Protein AF-A0A455U695-F1 (afdb_monomer_lite)

pLDDT: mean 83.8, std 11.97, range [37.5, 96.44]

Organism: NCBI:txid115553

InterPro domains:
  IPR018392 LysM domain [PF01476] (59-101)
  IPR018392 LysM domain [PS51782] (57-100)
  IPR018392 LysM domain [SM00257] (58-101)
  IPR018392 LysM domain [cd00118] (59-100)
  IPR036779 LysM domain superfamily [G3DSA:3.10.350.10] (47-103)
  IPR036779 LysM domain superfamily [SSF54106] (58-101)

Secondary structure (DSSP, 8-state):
---PPPHHHHHHTTSHHHHHHHHHHHHHHHHHHHHHSPPTTSHHHHHHHTTS---S-EEE--TT--HHHHHHHHT--HHHHHHTTT--SS---TT-EEE----

Structure (mmCIF, N/CA/C/O backbone):
data_AF-A0A455U695-F1
#
_entry.id   AF-A0A455U695-F1
#
loop_
_atom_site.group_PDB
_atom_site.id
_atom_site.type_symbol
_atom_site.label_atom_id
_atom_site.label_alt_id
_atom_site.label_comp_id
_atom_site.label_asym_id
_atom_site.label_entity_id
_atom_site.label_seq_id
_atom_site.pdbx_PDB_ins_code
_atom_site.Cartn_x
_atom_site.Cartn_y
_atom_site.Cartn_z
_atom_site.occupancy
_atom_site.B_iso_or_equiv
_atom_site.auth_seq_id
_atom_site.auth_comp_id
_atom_site.auth_asym_id
_atom_site.auth_atom_id
_atom_site.pdbx_PDB_model_num
ATOM 1 N N . MET A 1 1 ? -1.372 14.094 -19.915 1.00 37.50 1 MET A N 1
ATOM 2 C CA . MET A 1 1 ? -0.208 14.892 -20.348 1.00 37.50 1 MET A CA 1
ATOM 3 C C . MET A 1 1 ? 0.804 13.898 -20.901 1.00 37.50 1 MET A C 1
ATOM 5 O O . MET A 1 1 ? 1.474 13.242 -20.119 1.00 37.50 1 MET A O 1
ATOM 9 N N . ALA A 1 2 ? 0.777 13.635 -22.209 1.00 44.03 2 ALA A N 1
ATOM 10 C CA . ALA A 1 2 ? 1.711 12.704 -22.842 1.00 44.03 2 ALA A CA 1
ATOM 11 C C . ALA A 1 2 ? 2.906 13.517 -23.347 1.00 44.03 2 ALA A C 1
ATOM 13 O O . ALA A 1 2 ? 2.720 14.465 -24.106 1.00 44.03 2 ALA A O 1
ATOM 14 N N . LEU A 1 3 ? 4.105 13.194 -22.868 1.00 52.22 3 LEU A N 1
ATOM 15 C CA . LEU A 1 3 ? 5.349 13.740 -23.398 1.00 52.22 3 LEU A CA 1
ATOM 16 C C . LEU A 1 3 ? 5.606 13.037 -24.734 1.00 52.22 3 LEU A C 1
ATOM 18 O O . LEU A 1 3 ? 6.029 11.884 -24.745 1.00 52.22 3 LEU A O 1
ATOM 22 N N . SER A 1 4 ? 5.281 13.687 -25.850 1.00 61.97 4 SER A N 1
ATOM 23 C CA . SER A 1 4 ? 5.710 13.196 -27.161 1.00 61.97 4 SER A CA 1
ATOM 24 C C . SER A 1 4 ? 7.218 13.440 -27.311 1.00 61.97 4 SER A C 1
ATOM 26 O O . SER A 1 4 ? 7.662 14.554 -27.016 1.00 61.97 4 SER A O 1
ATOM 28 N N . PRO A 1 5 ? 8.004 12.437 -27.743 1.00 63.91 5 PRO A N 1
ATOM 29 C CA . PRO A 1 5 ? 9.443 12.588 -27.940 1.00 63.91 5 PRO A CA 1
ATOM 30 C C . PRO A 1 5 ? 9.739 13.671 -28.982 1.00 63.91 5 PRO A C 1
ATOM 32 O O . PRO A 1 5 ? 8.983 13.870 -29.936 1.00 63.91 5 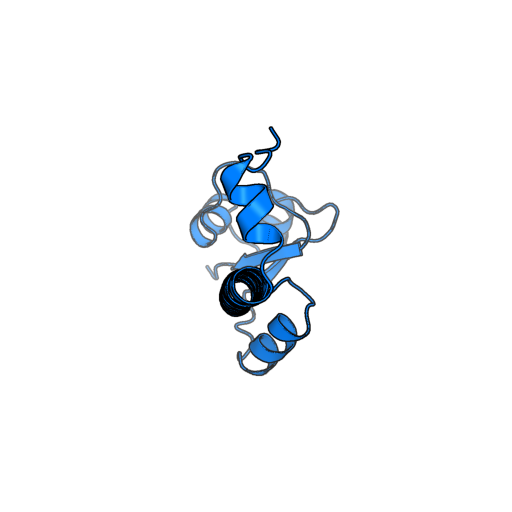PRO A O 1
ATOM 35 N N . THR A 1 6 ? 10.835 14.403 -28.788 1.00 79.31 6 THR A N 1
ATOM 36 C CA . THR A 1 6 ? 11.244 15.453 -29.736 1.00 79.31 6 THR A CA 1
ATOM 37 C C . THR A 1 6 ? 11.713 14.849 -31.074 1.00 79.31 6 THR A C 1
ATOM 39 O O . THR A 1 6 ? 12.142 13.698 -31.098 1.00 79.31 6 THR A O 1
ATOM 42 N N . PRO A 1 7 ? 11.722 15.590 -32.202 1.00 75.69 7 PRO A N 1
ATOM 43 C CA . PRO A 1 7 ? 12.106 15.030 -33.507 1.00 75.69 7 PRO A CA 1
ATOM 44 C C . PRO A 1 7 ? 13.518 14.418 -33.562 1.00 75.69 7 PRO A C 1
ATOM 46 O O . PRO A 1 7 ? 13.773 13.505 -34.344 1.00 75.69 7 PRO A O 1
ATOM 49 N N . ASP A 1 8 ? 14.457 14.923 -32.754 1.00 69.00 8 ASP A N 1
ATOM 50 C CA . ASP A 1 8 ? 15.815 14.368 -32.651 1.00 69.00 8 ASP A CA 1
AT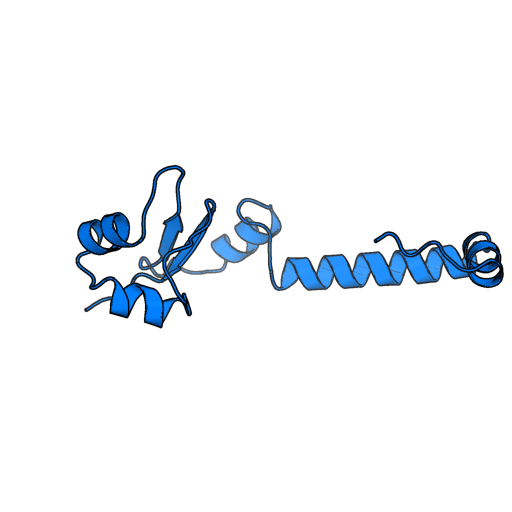OM 51 C C . ASP A 1 8 ? 15.837 13.076 -31.819 1.00 69.00 8 ASP A C 1
ATOM 53 O O . ASP A 1 8 ? 16.539 12.118 -32.140 1.00 69.00 8 ASP A O 1
ATOM 57 N N . GL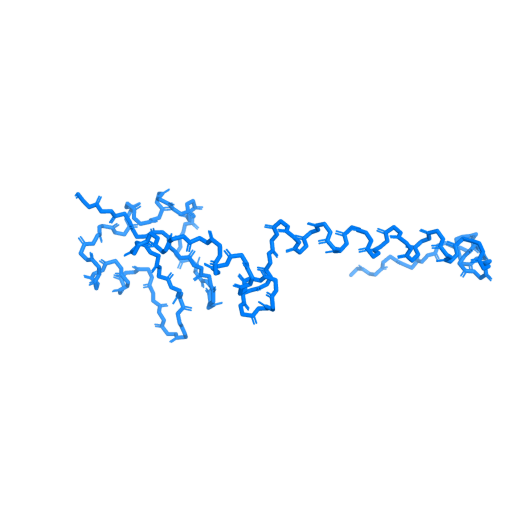U A 1 9 ? 14.998 13.017 -30.788 1.00 72.38 9 GLU A N 1
ATOM 58 C CA . GLU A 1 9 ? 14.782 11.843 -29.949 1.00 72.38 9 GLU A CA 1
ATOM 59 C C . GLU A 1 9 ? 14.082 10.720 -30.722 1.00 72.38 9 GLU A C 1
ATOM 61 O O . GLU A 1 9 ? 14.527 9.577 -30.662 1.00 72.38 9 GLU A O 1
ATOM 66 N N . GLU A 1 10 ? 13.087 11.036 -31.558 1.00 70.94 10 GLU A N 1
ATOM 67 C CA . GLU A 1 10 ? 1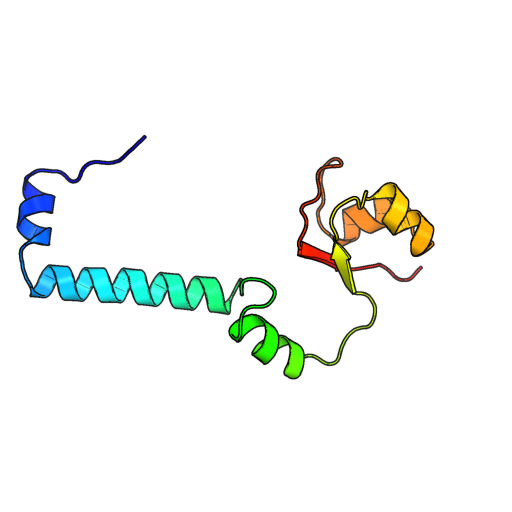2.443 10.066 -32.457 1.00 70.94 10 GLU A CA 1
ATOM 68 C C . GLU A 1 10 ? 13.432 9.408 -33.430 1.00 70.94 10 GLU A C 1
ATOM 70 O O . GLU A 1 10 ? 13.294 8.226 -33.753 1.00 70.94 10 GLU A O 1
ATOM 75 N N . ARG A 1 11 ? 14.448 10.146 -33.896 1.00 76.38 11 ARG A N 1
ATOM 76 C CA . ARG A 1 11 ? 15.506 9.594 -34.760 1.00 76.38 11 ARG A CA 1
ATOM 77 C C . ARG A 1 11 ? 16.430 8.661 -33.990 1.00 76.38 11 ARG A C 1
ATOM 79 O O . ARG A 1 11 ? 16.741 7.584 -34.493 1.00 76.38 11 ARG A O 1
ATOM 86 N N . ARG A 1 12 ? 16.825 9.035 -32.770 1.00 75.94 12 ARG A N 1
ATOM 87 C CA . ARG A 1 12 ? 17.635 8.176 -31.888 1.00 75.94 12 ARG A CA 1
ATOM 88 C C . ARG A 1 12 ? 16.871 6.920 -31.492 1.00 75.94 12 ARG A C 1
ATOM 90 O O . ARG A 1 12 ? 17.450 5.846 -31.467 1.00 75.94 12 ARG A O 1
ATOM 97 N N . LEU A 1 13 ? 15.559 7.012 -31.300 1.00 74.56 13 LEU A N 1
ATOM 98 C CA . LEU A 1 13 ? 14.701 5.856 -31.040 1.00 74.56 13 LEU A CA 1
ATOM 99 C C . LEU A 1 13 ? 14.635 4.857 -32.200 1.00 74.56 13 LEU A C 1
ATOM 101 O O . LEU A 1 13 ? 14.192 3.737 -31.975 1.00 74.56 13 LEU A O 1
ATOM 105 N N . ARG A 1 14 ? 15.042 5.217 -33.423 1.00 82.19 14 ARG A N 1
ATOM 106 C CA . ARG A 1 14 ? 15.116 4.293 -34.572 1.00 82.19 14 ARG A CA 1
ATOM 107 C C . ARG A 1 14 ? 16.488 3.630 -34.723 1.00 82.19 14 ARG A C 1
ATOM 109 O O . ARG A 1 14 ? 16.624 2.732 -35.549 1.00 82.19 14 ARG A O 1
ATOM 116 N N . ASP A 1 15 ? 17.482 4.060 -33.948 1.00 87.88 15 ASP A N 1
ATOM 117 C CA . ASP A 1 15 ? 18.821 3.478 -33.942 1.00 87.88 15 ASP A CA 1
ATOM 118 C C . ASP A 1 15 ? 18.860 2.207 -33.060 1.00 87.88 15 ASP A C 1
ATOM 120 O O . ASP A 1 15 ? 18.483 2.272 -31.884 1.00 87.88 15 ASP A O 1
ATOM 124 N N . PRO A 1 16 ? 19.321 1.049 -33.575 1.00 85.50 16 PRO A N 1
ATOM 125 C CA . PRO A 1 16 ? 19.326 -0.211 -32.824 1.00 85.50 16 PRO A CA 1
ATOM 126 C C . PRO A 1 16 ? 20.152 -0.183 -31.529 1.00 85.50 16 PRO A C 1
ATOM 128 O O . PRO A 1 16 ? 19.798 -0.851 -30.551 1.00 85.50 16 PRO A O 1
ATOM 131 N N . VAL A 1 17 ? 21.251 0.578 -31.492 1.00 88.50 17 VAL A N 1
ATOM 132 C CA . VAL A 1 17 ? 22.122 0.679 -30.310 1.00 88.50 17 VAL A CA 1
ATOM 133 C C . VAL A 1 17 ? 21.425 1.494 -29.230 1.00 88.50 17 VAL A C 1
ATOM 135 O O . VAL A 1 17 ? 21.395 1.091 -28.065 1.00 88.50 17 VAL A O 1
ATOM 138 N N . HIS A 1 18 ? 20.799 2.605 -29.617 1.00 85.62 18 HIS A N 1
ATOM 139 C CA . HIS A 1 18 ? 20.030 3.424 -28.687 1.00 85.62 18 HIS A CA 1
ATOM 140 C C . HIS A 1 18 ? 18.799 2.684 -28.141 1.00 85.62 18 HIS A C 1
ATOM 142 O O . HIS A 1 18 ? 18.567 2.704 -26.931 1.00 85.62 18 HIS A O 1
ATOM 148 N N . GLN A 1 19 ? 18.059 1.961 -28.990 1.00 86.50 19 GLN A N 1
ATOM 149 C CA . GLN A 1 19 ? 16.954 1.092 -28.556 1.00 86.50 19 GLN A CA 1
ATOM 150 C C . GLN A 1 19 ? 17.415 0.032 -27.546 1.00 86.50 19 GLN A C 1
ATOM 152 O O . GLN A 1 19 ? 16.739 -0.217 -26.545 1.00 86.50 19 GLN A O 1
ATOM 157 N N . SER A 1 20 ? 18.584 -0.570 -27.777 1.00 87.88 20 SER A N 1
ATOM 158 C CA . SER A 1 20 ? 19.154 -1.568 -26.868 1.00 87.88 20 SER A CA 1
ATOM 159 C C . SER A 1 20 ? 19.513 -0.948 -25.513 1.00 87.88 20 SER A C 1
ATOM 161 O O . SER A 1 20 ? 19.140 -1.486 -24.473 1.00 87.88 20 SER A O 1
ATOM 163 N N . GLY A 1 21 ? 20.154 0.225 -25.506 1.00 89.38 21 GLY A N 1
ATOM 164 C CA . GLY A 1 21 ? 20.471 0.949 -24.270 1.00 89.38 21 GLY A CA 1
ATOM 165 C C . GLY A 1 21 ? 19.225 1.374 -23.486 1.00 89.38 21 GLY A C 1
ATOM 166 O O . GLY A 1 21 ? 19.158 1.181 -22.272 1.00 89.38 21 GLY A O 1
ATOM 167 N N . LEU A 1 22 ? 18.210 1.895 -24.181 1.00 86.19 22 LEU A N 1
ATOM 168 C CA . LEU A 1 22 ? 16.944 2.306 -23.574 1.00 86.19 22 LEU A CA 1
ATOM 169 C C . LEU A 1 22 ? 16.171 1.110 -23.001 1.00 86.19 22 LEU A C 1
ATOM 171 O O . LEU A 1 22 ? 15.700 1.175 -21.866 1.00 86.19 22 LEU A O 1
ATOM 175 N N . SER A 1 23 ? 16.063 0.010 -23.753 1.00 92.12 23 SER A N 1
ATOM 176 C CA . SER A 1 23 ? 15.361 -1.193 -23.286 1.00 92.12 23 SER A CA 1
ATOM 177 C C . SER A 1 23 ? 16.023 -1.785 -22.043 1.00 92.12 23 SER A C 1
ATOM 179 O O . SER A 1 23 ? 15.322 -2.117 -21.087 1.00 92.12 23 SER A O 1
ATOM 181 N N . GLN A 1 24 ? 17.359 -1.816 -22.005 1.00 92.88 24 GLN A N 1
ATOM 182 C CA . GLN A 1 24 ? 18.111 -2.256 -20.836 1.00 92.88 24 GLN A CA 1
ATOM 183 C C . GLN A 1 24 ? 17.841 -1.367 -19.618 1.00 92.88 24 GLN A C 1
ATOM 185 O O . GLN A 1 24 ? 17.581 -1.898 -18.542 1.00 92.88 24 GLN A O 1
ATOM 190 N N . ALA A 1 25 ? 17.860 -0.040 -19.782 1.00 92.56 25 ALA A N 1
ATOM 191 C CA . ALA A 1 25 ? 17.631 0.905 -18.688 1.00 92.56 25 ALA A CA 1
ATOM 192 C C . ALA A 1 25 ? 16.203 0.815 -18.122 1.00 92.56 25 ALA A C 1
ATOM 194 O O . ALA A 1 25 ? 16.008 0.804 -16.904 1.00 92.56 25 ALA A O 1
ATOM 195 N N . ILE A 1 26 ? 15.199 0.708 -18.999 1.00 91.69 26 ILE A N 1
ATOM 196 C CA . ILE A 1 26 ? 13.801 0.524 -18.589 1.00 91.69 26 ILE A CA 1
ATOM 197 C C . ILE A 1 26 ? 13.653 -0.805 -17.847 1.00 91.69 26 ILE A C 1
ATOM 199 O O . ILE A 1 26 ? 13.078 -0.851 -16.759 1.00 91.69 26 ILE A O 1
ATOM 203 N N . PHE A 1 27 ? 14.187 -1.885 -18.417 1.00 92.38 27 PHE A N 1
ATOM 204 C CA . PHE A 1 27 ? 14.075 -3.212 -17.829 1.00 92.38 27 PHE A CA 1
ATOM 205 C C . PHE A 1 27 ? 14.773 -3.297 -16.468 1.00 92.38 27 PHE A C 1
ATOM 207 O O . PHE A 1 27 ? 14.184 -3.816 -15.518 1.00 92.38 27 PHE A O 1
ATOM 214 N N . SER A 1 28 ? 15.990 -2.756 -16.344 1.00 93.38 28 SER A N 1
ATOM 215 C CA . SER A 1 28 ? 16.720 -2.745 -15.074 1.00 93.38 28 SER A CA 1
ATOM 216 C C . SER A 1 28 ? 15.984 -1.939 -14.008 1.00 93.38 28 SER A C 1
ATOM 218 O O . SER A 1 28 ? 15.825 -2.429 -12.894 1.00 93.38 28 SER A O 1
ATOM 220 N N . GLY A 1 29 ? 15.468 -0.756 -14.357 1.00 92.62 29 GLY A N 1
ATOM 221 C CA . GLY A 1 29 ? 14.722 0.084 -13.419 1.00 92.62 29 GLY A CA 1
ATOM 222 C C . GLY A 1 29 ? 13.414 -0.561 -12.955 1.00 92.62 29 GLY A C 1
ATOM 223 O O . GLY A 1 29 ? 13.100 -0.535 -11.767 1.00 92.62 29 GLY A O 1
ATOM 224 N N . LEU A 1 30 ? 12.666 -1.195 -13.865 1.00 89.44 30 LEU A N 1
ATOM 225 C CA . LEU A 1 30 ? 11.443 -1.922 -13.510 1.00 89.44 30 LEU A CA 1
ATOM 226 C C . LEU A 1 30 ? 11.736 -3.142 -12.631 1.00 89.44 30 LEU A C 1
ATOM 228 O O . LEU A 1 30 ? 11.012 -3.377 -11.662 1.00 89.44 30 LEU A O 1
ATOM 232 N N . ARG A 1 31 ? 12.797 -3.904 -12.934 1.00 88.00 31 ARG A N 1
ATOM 233 C CA . ARG A 1 31 ? 13.221 -5.034 -12.096 1.00 88.00 31 ARG A CA 1
ATOM 234 C C . ARG A 1 31 ? 13.587 -4.560 -10.691 1.00 88.00 31 ARG A C 1
ATOM 236 O O . ARG A 1 31 ? 13.023 -5.078 -9.735 1.00 88.00 31 ARG A O 1
ATOM 243 N N . GLU A 1 32 ? 14.458 -3.561 -10.570 1.00 88.56 32 GLU A N 1
ATOM 244 C CA . GLU A 1 32 ? 14.868 -3.003 -9.275 1.00 88.56 32 GLU A CA 1
ATOM 245 C C . GLU A 1 32 ? 13.660 -2.472 -8.485 1.00 88.56 32 GLU A C 1
ATOM 247 O O . GLU A 1 32 ? 13.505 -2.753 -7.292 1.00 88.56 32 GLU A O 1
ATOM 252 N N . HIS A 1 33 ? 12.750 -1.761 -9.161 1.00 88.25 33 HIS A N 1
ATOM 253 C CA . HIS A 1 33 ? 11.522 -1.266 -8.548 1.00 88.25 33 HIS A CA 1
ATOM 254 C C . HIS A 1 33 ? 10.679 -2.405 -7.968 1.00 88.25 33 HIS A C 1
ATOM 256 O O . HIS A 1 33 ? 10.264 -2.318 -6.814 1.00 88.25 33 HIS A O 1
ATOM 262 N N . PHE A 1 34 ? 10.447 -3.482 -8.723 1.00 87.00 34 PHE A N 1
ATOM 263 C CA . PHE A 1 34 ? 9.650 -4.616 -8.245 1.00 87.00 34 PHE A CA 1
ATOM 264 C C . PHE A 1 34 ? 10.374 -5.485 -7.217 1.00 87.00 34 PHE A C 1
ATOM 266 O O . PHE A 1 34 ? 9.723 -6.067 -6.353 1.00 87.00 34 PHE A O 1
ATOM 273 N N . GLU A 1 35 ? 11.700 -5.560 -7.246 1.00 84.12 35 GLU A N 1
ATOM 274 C CA . GLU A 1 35 ? 12.463 -6.218 -6.183 1.00 84.12 35 GLU A CA 1
ATOM 275 C C . GLU A 1 35 ? 12.315 -5.481 -4.850 1.00 84.12 35 GLU A C 1
ATOM 277 O O . GLU A 1 35 ? 12.199 -6.125 -3.804 1.00 84.12 35 GLU A O 1
ATOM 282 N N . ARG A 1 36 ? 12.251 -4.142 -4.868 1.00 81.62 36 ARG A N 1
ATOM 283 C CA . ARG A 1 36 ? 11.998 -3.323 -3.672 1.00 81.62 36 ARG A CA 1
ATOM 284 C C . ARG A 1 36 ? 10.515 -3.325 -3.279 1.00 81.62 36 ARG A C 1
ATOM 286 O O . ARG A 1 36 ? 10.197 -3.573 -2.112 1.00 81.62 36 ARG A O 1
ATOM 293 N N . PHE A 1 37 ? 9.617 -3.153 -4.244 1.00 78.44 37 PHE A N 1
ATOM 294 C CA . PHE A 1 37 ? 8.164 -3.034 -4.079 1.00 78.44 37 PHE A CA 1
ATOM 295 C C . PHE A 1 37 ? 7.418 -4.127 -4.866 1.00 78.44 37 PHE A C 1
ATOM 297 O O . PHE A 1 37 ? 6.774 -3.841 -5.879 1.00 78.44 37 PHE A O 1
ATOM 304 N N . PRO A 1 38 ? 7.497 -5.400 -4.446 1.00 79.31 38 PRO A N 1
ATOM 305 C CA . PRO A 1 38 ? 6.922 -6.494 -5.198 1.00 79.31 38 PRO A CA 1
ATOM 306 C C . PRO A 1 38 ? 5.406 -6.355 -5.198 1.00 79.31 38 PRO A C 1
ATOM 308 O O . PRO A 1 38 ? 4.803 -6.160 -4.135 1.00 79.31 38 PRO A O 1
ATOM 311 N N . PRO A 1 39 ? 4.766 -6.484 -6.371 1.00 77.81 39 PRO A N 1
ATOM 312 C CA . PRO A 1 39 ? 3.323 -6.459 -6.447 1.00 77.81 39 PRO A CA 1
ATOM 313 C C . PRO A 1 39 ? 2.763 -7.588 -5.585 1.00 77.81 39 PRO A C 1
ATOM 315 O O . PRO A 1 39 ? 3.295 -8.706 -5.598 1.00 77.81 39 PRO A O 1
ATOM 318 N N . PRO A 1 40 ? 1.695 -7.342 -4.830 1.00 70.31 40 PRO A N 1
ATOM 319 C CA . PRO A 1 40 ? 1.205 -8.340 -3.909 1.00 70.31 40 PRO A CA 1
ATOM 320 C C . PRO A 1 40 ? 0.567 -9.491 -4.710 1.00 70.31 40 PRO A C 1
ATOM 322 O O . PRO A 1 40 ? -0.112 -9.259 -5.706 1.00 70.31 40 PRO A O 1
ATOM 325 N N . ALA A 1 41 ? 0.792 -10.738 -4.283 1.00 69.19 41 ALA A N 1
ATOM 326 C CA . ALA A 1 41 ? 0.457 -11.958 -5.040 1.00 69.19 41 ALA A CA 1
ATOM 327 C C . ALA A 1 41 ? 1.225 -12.163 -6.370 1.00 69.19 41 ALA A C 1
ATOM 329 O O . ALA A 1 41 ? 0.876 -13.049 -7.148 1.00 69.19 41 ALA A O 1
ATOM 330 N N . SER A 1 42 ? 2.294 -11.400 -6.626 1.00 81.44 42 SER A N 1
ATOM 331 C CA . SER A 1 42 ? 3.274 -11.748 -7.665 1.00 81.44 42 SER A CA 1
ATOM 332 C C . SER A 1 42 ? 4.219 -12.854 -7.185 1.00 81.44 42 SER A C 1
ATOM 334 O O . SER A 1 42 ? 4.441 -13.003 -5.984 1.00 81.44 42 SER A O 1
ATOM 336 N N . LEU A 1 43 ? 4.833 -13.594 -8.114 1.00 80.31 43 LEU A N 1
ATOM 337 C CA . LEU A 1 43 ? 5.853 -14.606 -7.792 1.00 80.31 43 LEU A CA 1
ATOM 338 C C . LEU A 1 43 ? 7.000 -14.037 -6.936 1.00 80.31 43 LEU A C 1
ATOM 340 O O . LEU A 1 43 ? 7.488 -14.717 -6.041 1.00 80.31 43 LEU A O 1
ATOM 344 N N . LEU A 1 44 ? 7.385 -12.779 -7.172 1.00 81.31 44 LEU A N 1
ATOM 345 C CA . LEU A 1 44 ? 8.421 -12.083 -6.403 1.00 81.31 44 LEU A CA 1
ATOM 346 C C . LEU A 1 44 ? 7.998 -11.849 -4.946 1.00 81.31 44 LEU A C 1
ATOM 348 O O . LEU A 1 44 ? 8.800 -12.056 -4.036 1.00 81.31 44 LEU A O 1
ATOM 352 N N . ALA A 1 45 ? 6.740 -11.451 -4.715 1.00 78.06 45 ALA A N 1
ATOM 353 C CA . ALA A 1 45 ? 6.195 -11.316 -3.363 1.00 78.06 45 ALA A CA 1
ATOM 354 C C . ALA A 1 45 ? 6.171 -12.674 -2.650 1.00 78.06 45 ALA A C 1
ATOM 356 O O . ALA A 1 45 ? 6.726 -12.789 -1.564 1.00 78.06 45 ALA A O 1
ATOM 357 N N . TRP A 1 46 ? 5.658 -13.719 -3.310 1.00 77.62 46 TRP A N 1
ATOM 358 C CA . TRP A 1 46 ? 5.649 -15.084 -2.771 1.00 77.62 46 TRP A CA 1
ATOM 359 C C . TRP A 1 46 ? 7.046 -15.592 -2.402 1.00 77.62 46 TRP A C 1
ATOM 361 O O . TRP A 1 46 ? 7.231 -16.188 -1.343 1.00 77.62 46 TRP A O 1
ATOM 371 N N . GLN A 1 47 ? 8.045 -15.350 -3.255 1.00 82.44 47 GLN A N 1
ATOM 372 C CA . GLN A 1 47 ? 9.421 -15.766 -2.988 1.00 82.44 47 GLN A CA 1
ATOM 373 C C . GLN A 1 47 ? 9.998 -15.066 -1.752 1.00 82.44 47 GLN A C 1
ATOM 375 O O . GLN A 1 47 ? 10.692 -15.705 -0.962 1.00 82.44 47 GLN A O 1
ATOM 380 N N . ARG A 1 48 ? 9.679 -13.782 -1.556 1.00 76.50 48 ARG A N 1
ATOM 381 C CA . ARG A 1 48 ? 10.066 -13.027 -0.360 1.00 76.50 48 ARG A CA 1
ATOM 382 C C . ARG A 1 48 ? 9.317 -13.501 0.887 1.00 76.50 48 ARG A C 1
ATOM 384 O O . ARG A 1 48 ? 9.937 -13.643 1.937 1.00 76.50 48 ARG A O 1
ATOM 391 N N . ASP A 1 49 ? 8.013 -13.739 0.786 1.00 72.56 49 ASP A N 1
ATOM 392 C CA . ASP A 1 49 ? 7.183 -14.184 1.911 1.00 72.56 49 ASP A CA 1
ATOM 393 C C . ASP A 1 49 ? 7.616 -15.572 2.400 1.00 72.56 49 ASP A C 1
ATOM 395 O O . ASP A 1 49 ? 7.719 -15.791 3.599 1.00 72.56 49 ASP A O 1
ATOM 399 N N . ASN A 1 50 ? 8.013 -16.471 1.494 1.00 72.88 50 ASN A N 1
ATOM 400 C CA . ASN A 1 50 ? 8.598 -17.768 1.857 1.00 72.88 50 ASN A CA 1
ATOM 401 C C . ASN A 1 50 ? 9.945 -17.654 2.596 1.00 72.88 50 ASN A C 1
ATOM 403 O O . ASN A 1 50 ? 10.364 -18.600 3.259 1.00 72.88 50 ASN A O 1
ATOM 407 N N . GLN A 1 51 ? 10.641 -16.522 2.469 1.00 69.75 51 GLN A N 1
ATOM 408 C CA . GLN A 1 51 ? 11.895 -16.239 3.176 1.00 69.75 51 GLN A CA 1
ATOM 409 C C . GLN A 1 51 ? 11.671 -15.462 4.481 1.00 69.75 51 GLN A C 1
ATOM 411 O O . GLN A 1 51 ? 12.592 -15.350 5.292 1.00 69.75 51 GLN A O 1
ATOM 416 N N . ARG A 1 52 ? 10.468 -14.919 4.705 1.00 64.25 52 ARG A N 1
ATOM 417 C CA . ARG A 1 52 ? 10.093 -14.243 5.947 1.00 64.25 52 ARG A CA 1
ATOM 418 C C . ARG A 1 52 ? 9.367 -15.224 6.858 1.00 64.25 52 ARG A C 1
ATOM 420 O O . ARG A 1 52 ? 8.306 -15.732 6.521 1.00 64.25 52 ARG A O 1
ATOM 427 N N . SER A 1 53 ? 9.888 -15.435 8.064 1.00 59.16 53 SER A N 1
ATOM 428 C CA . SER A 1 53 ? 9.070 -15.991 9.144 1.00 59.16 53 SER A CA 1
ATOM 429 C C . SER A 1 53 ? 7.867 -15.062 9.338 1.00 59.16 53 SER A C 1
ATOM 431 O O . SER A 1 53 ? 8.098 -13.872 9.571 1.00 59.16 53 SER A O 1
ATOM 433 N N . PRO A 1 54 ? 6.610 -15.535 9.234 1.00 56.59 54 PRO A N 1
ATOM 434 C CA . PRO A 1 54 ? 5.455 -14.667 9.381 1.00 56.59 54 PRO A CA 1
ATOM 435 C C . PRO A 1 54 ? 5.465 -14.085 10.792 1.00 56.59 54 PRO A C 1
ATOM 437 O O . PRO A 1 54 ? 5.148 -14.758 11.775 1.00 56.59 54 PRO A O 1
ATOM 440 N N . SER A 1 55 ? 5.830 -12.811 10.911 1.00 62.12 55 SER A N 1
ATOM 441 C CA . SER A 1 55 ? 5.430 -12.017 12.058 1.00 62.12 55 SER A CA 1
ATOM 442 C C . SER A 1 55 ? 3.913 -11.956 11.970 1.00 62.12 55 SER A C 1
ATOM 444 O O . SER A 1 55 ? 3.391 -11.252 11.114 1.00 62.12 55 SER A O 1
ATOM 446 N N . GLY A 1 56 ? 3.206 -12.758 12.776 1.00 66.06 56 GLY A N 1
ATOM 447 C CA . GLY A 1 56 ? 1.742 -12.940 12.744 1.00 66.06 56 GLY A CA 1
ATOM 448 C C . GLY A 1 56 ? 0.921 -11.699 13.123 1.00 66.06 56 GLY A C 1
ATOM 449 O O . GLY A 1 56 ? -0.116 -11.813 13.765 1.00 66.06 56 GLY A O 1
ATOM 450 N N . ASN A 1 57 ? 1.422 -10.523 12.770 1.00 82.94 57 ASN A N 1
ATOM 451 C CA . ASN A 1 57 ? 0.938 -9.191 13.071 1.00 82.94 57 ASN A CA 1
ATOM 452 C C . ASN A 1 57 ? 0.712 -8.405 11.775 1.00 82.94 57 ASN A C 1
ATOM 454 O O . ASN A 1 57 ? 0.813 -7.188 11.781 1.00 82.94 57 ASN A O 1
ATOM 458 N N . GLU A 1 58 ? 0.464 -9.073 10.652 1.00 87.62 58 GLU A N 1
ATOM 459 C CA . GLU A 1 58 ? 0.146 -8.422 9.382 1.00 87.62 58 GLU A CA 1
ATOM 460 C C . GLU A 1 58 ? -1.279 -8.786 8.957 1.00 87.62 58 GLU A C 1
ATOM 462 O O . GLU A 1 58 ? -1.728 -9.920 9.136 1.00 87.62 58 GLU A O 1
ATOM 467 N N . TYR A 1 59 ? -2.001 -7.822 8.391 1.00 89.38 59 TYR A N 1
ATOM 468 C CA . TYR A 1 59 ? -3.349 -8.000 7.864 1.00 89.38 59 TYR A CA 1
ATOM 469 C C . TYR A 1 59 ? -3.449 -7.392 6.470 1.00 89.38 59 TYR A C 1
ATOM 471 O O . TYR A 1 59 ? -3.131 -6.223 6.268 1.00 89.38 59 TYR A O 1
ATOM 479 N N . ARG A 1 60 ? -3.926 -8.163 5.494 1.00 89.50 60 ARG A N 1
ATOM 480 C CA . ARG A 1 60 ? -4.123 -7.674 4.128 1.00 89.50 60 ARG A CA 1
ATOM 481 C C . ARG A 1 60 ? -5.558 -7.205 3.935 1.00 89.50 60 ARG A C 1
ATOM 483 O O . ARG A 1 60 ? -6.481 -8.006 4.036 1.00 89.50 60 ARG A O 1
ATOM 490 N N . ILE A 1 61 ? -5.713 -5.930 3.596 1.00 91.06 61 ILE A N 1
ATOM 491 C CA . ILE A 1 61 ? -7.004 -5.270 3.394 1.00 91.06 61 ILE A CA 1
ATOM 492 C C . ILE A 1 61 ? -7.770 -5.952 2.261 1.00 91.06 61 ILE A C 1
ATOM 494 O O . ILE A 1 61 ? -7.254 -6.125 1.149 1.00 91.06 61 ILE A O 1
ATOM 498 N N . GLN A 1 62 ? -9.016 -6.307 2.545 1.00 90.88 62 GLN A N 1
ATOM 499 C CA . GLN A 1 62 ? -9.949 -6.932 1.617 1.00 90.88 62 GLN A CA 1
ATOM 500 C C . GLN A 1 62 ? -10.992 -5.921 1.126 1.00 90.88 62 GLN A C 1
ATOM 502 O O . GLN A 1 62 ? -11.120 -4.810 1.642 1.00 90.88 62 GLN A O 1
ATOM 507 N N . SER A 1 63 ? -11.733 -6.288 0.079 1.00 91.56 63 SER A N 1
ATOM 508 C CA . SER A 1 63 ? -12.845 -5.459 -0.396 1.00 91.56 63 SER A CA 1
ATOM 509 C C . SER A 1 63 ? -13.898 -5.308 0.705 1.00 91.56 63 SER A C 1
ATOM 511 O O . SER A 1 63 ? -14.343 -6.307 1.264 1.00 91.56 63 SER A O 1
ATOM 513 N N . GLY A 1 64 ? -14.292 -4.067 0.998 1.00 92.19 64 GLY A N 1
ATOM 514 C CA . GLY A 1 64 ? -15.278 -3.735 2.034 1.00 92.19 64 GLY A CA 1
ATOM 515 C C . GLY A 1 64 ? -14.694 -3.434 3.418 1.00 92.19 64 GLY A C 1
ATOM 516 O O . GLY A 1 64 ? -15.439 -3.024 4.307 1.00 92.19 64 GLY A O 1
ATOM 517 N N . ASP A 1 65 ? -13.382 -3.578 3.604 1.00 94.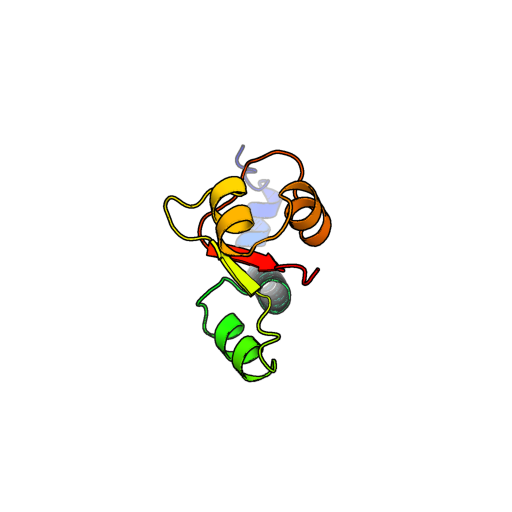69 65 ASP A N 1
ATOM 518 C CA . ASP A 1 65 ? -12.732 -3.240 4.868 1.00 94.69 65 ASP A CA 1
ATOM 519 C C . ASP A 1 65 ? -12.685 -1.724 5.123 1.00 94.69 65 ASP A C 1
ATOM 521 O O . ASP A 1 65 ? -12.549 -0.905 4.212 1.00 94.69 65 ASP A O 1
ATOM 525 N N . THR A 1 66 ? -12.717 -1.356 6.406 1.00 95.62 66 THR A N 1
ATOM 526 C CA . THR A 1 66 ? -12.440 0.003 6.897 1.00 95.62 66 THR A CA 1
ATOM 527 C C . THR A 1 66 ? -11.401 -0.058 8.013 1.00 95.62 66 THR A C 1
ATOM 529 O O . THR A 1 66 ? -11.329 -1.056 8.734 1.00 95.62 66 THR A O 1
ATOM 532 N N . LEU A 1 67 ? -10.622 1.016 8.208 1.00 95.00 6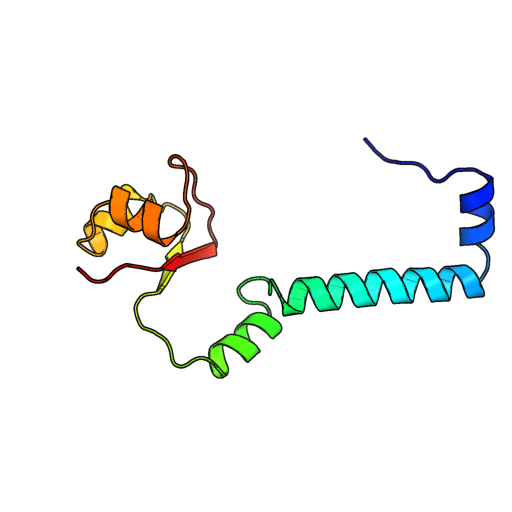7 LEU A N 1
ATOM 533 C CA . LEU A 1 67 ? -9.658 1.097 9.318 1.00 95.00 67 LEU A CA 1
ATOM 534 C C . LEU A 1 67 ? -10.327 0.832 10.669 1.00 95.00 67 LEU A C 1
ATOM 536 O O . LEU A 1 67 ? -9.778 0.109 11.493 1.00 95.00 67 LEU A O 1
ATOM 540 N N . SER A 1 68 ? -11.526 1.377 10.871 1.00 95.56 68 SER A N 1
ATOM 541 C CA . SER A 1 68 ? -12.322 1.214 12.086 1.00 95.56 68 SER A CA 1
ATOM 542 C C . SER A 1 68 ? -12.689 -0.248 12.336 1.00 95.56 68 SER A C 1
ATOM 544 O O . SER A 1 68 ? -12.475 -0.753 13.435 1.00 95.56 68 SER A O 1
ATOM 546 N N . ALA A 1 69 ? -13.209 -0.943 11.318 1.00 96.44 69 ALA A N 1
ATOM 547 C CA . ALA A 1 69 ? -13.615 -2.342 11.445 1.00 96.44 69 ALA A CA 1
ATOM 548 C C . ALA A 1 69 ? -12.414 -3.266 11.695 1.00 96.44 69 ALA A C 1
ATOM 550 O O . ALA A 1 69 ? -12.488 -4.151 12.548 1.00 96.44 69 ALA A O 1
ATOM 551 N N . ILE A 1 70 ? -11.293 -3.026 11.006 1.00 94.31 70 ILE A N 1
ATOM 552 C CA . ILE A 1 70 ? -10.045 -3.772 11.219 1.00 94.31 70 ILE A CA 1
ATOM 553 C C . ILE A 1 70 ? -9.534 -3.535 12.645 1.00 94.31 70 ILE A C 1
ATOM 555 O O . ILE A 1 70 ? -9.260 -4.487 13.370 1.00 94.31 70 ILE A O 1
ATOM 559 N N . ALA A 1 71 ? -9.449 -2.276 13.072 1.00 94.44 71 ALA A N 1
ATOM 560 C CA . ALA A 1 71 ? -8.973 -1.909 14.399 1.00 94.44 71 ALA A CA 1
ATOM 561 C C . ALA A 1 71 ? -9.791 -2.589 15.511 1.00 94.44 71 ALA A C 1
ATOM 563 O O . ALA A 1 71 ? -9.217 -3.228 16.391 1.00 94.44 71 ALA A O 1
ATOM 564 N N . VAL A 1 72 ? -11.126 -2.554 15.412 1.00 95.31 72 VAL A N 1
ATOM 565 C CA . VAL A 1 72 ? -12.034 -3.243 16.347 1.00 95.31 72 VAL A CA 1
ATOM 566 C C . VAL A 1 72 ? -11.812 -4.754 16.337 1.00 95.31 72 VAL A C 1
ATOM 568 O O . VAL A 1 72 ? -11.673 -5.353 17.401 1.00 95.31 72 VAL A O 1
ATOM 571 N N . ARG A 1 73 ? -11.733 -5.375 15.153 1.00 93.81 73 ARG A N 1
ATOM 572 C CA . ARG A 1 73 ? -11.512 -6.824 15.010 1.00 93.81 73 ARG A CA 1
ATOM 573 C C . ARG A 1 73 ? -10.214 -7.285 15.672 1.00 93.81 73 ARG A C 1
ATOM 575 O O . ARG A 1 73 ? -10.159 -8.393 16.197 1.00 93.81 73 ARG A O 1
ATOM 582 N N . HIS A 1 74 ? -9.185 -6.446 15.626 1.00 92.38 74 HIS A N 1
ATOM 583 C CA . HIS A 1 74 ? -7.866 -6.740 16.178 1.00 92.38 74 HIS A CA 1
ATOM 584 C C . HIS A 1 74 ? -7.640 -6.160 17.582 1.00 92.38 74 HIS A C 1
ATOM 586 O O . HIS A 1 74 ? -6.563 -6.349 18.139 1.00 92.38 74 HIS A O 1
ATOM 592 N N . GLY A 1 75 ? -8.635 -5.488 18.169 1.00 93.06 75 GLY A N 1
ATOM 593 C CA . GLY A 1 75 ? -8.544 -4.923 19.517 1.00 93.06 75 GLY A CA 1
ATOM 594 C C . GLY A 1 75 ? -7.542 -3.774 19.654 1.00 93.06 75 GLY A C 1
ATOM 595 O O . GLY A 1 75 ? -7.054 -3.530 20.753 1.00 93.06 75 GLY A O 1
ATOM 596 N N . VAL A 1 76 ? -7.227 -3.069 18.564 1.00 93.88 76 VAL A N 1
ATOM 597 C CA . VAL A 1 76 ? -6.261 -1.960 18.559 1.00 93.88 76 VAL A CA 1
ATOM 598 C C . VAL A 1 76 ? -6.967 -0.620 18.348 1.00 93.88 76 VAL A C 1
ATOM 600 O O . VAL A 1 76 ? -7.945 -0.552 17.603 1.00 93.88 76 VAL A O 1
ATOM 603 N N . PRO A 1 77 ? -6.492 0.487 18.940 1.00 95.56 77 PRO A N 1
ATOM 604 C CA . PRO A 1 77 ? -6.991 1.816 18.609 1.00 95.56 77 PRO A CA 1
ATOM 605 C C . PRO A 1 77 ? -6.683 2.178 17.151 1.00 95.56 77 PRO A C 1
ATOM 607 O O . PRO A 1 77 ? -5.552 2.016 16.688 1.00 95.56 77 PRO A O 1
ATOM 610 N N . VAL A 1 78 ? -7.653 2.772 16.446 1.00 95.31 78 VAL A N 1
ATOM 611 C CA . VAL A 1 78 ? -7.480 3.236 15.053 1.00 95.31 78 VAL A CA 1
ATOM 612 C C . VAL A 1 78 ? -6.271 4.165 14.915 1.00 95.31 78 VAL A C 1
ATOM 614 O O . VAL A 1 78 ? -5.511 4.050 13.959 1.00 95.31 78 VAL A O 1
ATOM 617 N N . ASN A 1 79 ? -6.043 5.050 15.890 1.00 95.25 79 ASN A N 1
ATOM 618 C CA . ASN A 1 79 ? -4.898 5.962 15.876 1.00 95.25 79 ASN A CA 1
ATOM 619 C C . ASN A 1 79 ? -3.557 5.221 15.946 1.00 95.25 79 ASN A C 1
ATOM 621 O O . ASN A 1 79 ? -2.627 5.593 15.238 1.00 95.25 79 ASN A O 1
ATOM 625 N N . GLN A 1 80 ? -3.464 4.159 16.750 1.00 95.00 80 GLN A N 1
ATOM 626 C CA . GLN A 1 80 ? -2.246 3.355 16.856 1.00 95.00 80 GLN A CA 1
ATOM 627 C C . GLN A 1 80 ? -2.018 2.546 15.575 1.00 95.00 80 GLN A C 1
ATOM 629 O O . GLN A 1 80 ? -0.895 2.474 15.083 1.00 95.00 80 GLN A O 1
ATOM 634 N N . LEU A 1 81 ? -3.092 2.002 14.990 1.00 94.75 81 LEU A N 1
ATOM 635 C CA . LEU A 1 81 ? -3.036 1.324 13.696 1.00 94.75 81 LEU A CA 1
ATOM 636 C C . LEU A 1 81 ? -2.556 2.271 12.585 1.00 94.75 81 LEU A C 1
ATOM 638 O O . LEU A 1 81 ? -1.706 1.894 11.784 1.00 94.75 81 LEU A O 1
ATOM 642 N N . LYS A 1 82 ? -3.053 3.513 12.557 1.00 95.12 82 LYS A N 1
ATOM 643 C CA . LYS A 1 82 ? -2.626 4.542 11.595 1.00 95.12 82 LYS A CA 1
ATOM 644 C C . LYS A 1 82 ? -1.159 4.921 11.777 1.00 95.12 82 LYS A C 1
ATOM 646 O O . LYS A 1 82 ? -0.431 4.954 10.792 1.00 95.12 82 LYS A O 1
ATOM 651 N N . GLN A 1 83 ? -0.726 5.147 13.019 1.00 94.81 83 GLN A N 1
ATOM 652 C CA . GLN A 1 83 ? 0.669 5.468 13.342 1.00 94.81 83 GLN A CA 1
ATOM 653 C C . GLN A 1 83 ? 1.630 4.346 12.942 1.00 94.81 83 GLN A C 1
ATOM 655 O O . GLN A 1 83 ? 2.665 4.624 12.354 1.00 94.81 83 GLN A O 1
ATOM 660 N N . ALA A 1 84 ? 1.271 3.086 13.200 1.00 92.69 84 ALA A N 1
ATOM 661 C CA . ALA A 1 84 ? 2.103 1.935 12.846 1.00 92.69 84 ALA A CA 1
ATOM 662 C C . ALA A 1 84 ? 2.268 1.724 11.328 1.00 92.69 84 ALA A C 1
ATOM 664 O O . ALA A 1 84 ? 3.117 0.940 10.920 1.00 92.69 84 ALA A O 1
ATOM 665 N N . ASN A 1 85 ? 1.446 2.379 10.501 1.00 92.75 85 ASN A N 1
ATOM 666 C CA . ASN A 1 85 ? 1.397 2.182 9.050 1.00 92.75 85 ASN A CA 1
ATOM 667 C C . ASN A 1 85 ? 1.563 3.486 8.251 1.00 92.75 85 ASN A C 1
ATOM 669 O O . ASN A 1 85 ? 1.277 3.496 7.053 1.00 92.75 85 ASN A O 1
ATOM 673 N N . ASP A 1 86 ? 1.952 4.585 8.906 1.00 93.50 86 ASP A N 1
ATOM 674 C CA . ASP A 1 86 ? 2.113 5.914 8.298 1.00 93.50 86 ASP A CA 1
ATOM 675 C C . ASP A 1 86 ? 0.872 6.408 7.517 1.00 93.50 86 ASP A C 1
ATOM 677 O O . ASP A 1 86 ? 0.967 7.113 6.507 1.00 93.50 86 ASP A O 1
ATOM 681 N N . ILE A 1 87 ? -0.331 6.042 7.980 1.00 93.50 87 ILE A N 1
ATOM 682 C CA . ILE A 1 87 ? -1.589 6.388 7.303 1.00 93.50 87 ILE A CA 1
ATOM 683 C C . ILE A 1 87 ? -2.109 7.734 7.801 1.00 93.50 87 ILE A C 1
ATOM 685 O O . ILE A 1 87 ? -2.573 7.876 8.935 1.00 93.50 87 ILE A O 1
ATOM 689 N N . ASN A 1 88 ? -2.118 8.711 6.897 1.00 91.19 88 ASN A N 1
ATOM 690 C CA . ASN A 1 88 ? -2.752 10.006 7.106 1.00 91.19 88 ASN A CA 1
ATOM 691 C C . ASN A 1 88 ? -4.179 9.988 6.533 1.00 91.19 88 ASN A C 1
ATOM 693 O O . ASN A 1 88 ? -4.380 9.711 5.352 1.00 91.19 88 ASN A O 1
ATOM 697 N N . GLY A 1 89 ? -5.176 10.290 7.370 1.00 90.56 89 GLY A N 1
ATOM 698 C CA . GLY A 1 89 ? -6.597 10.215 6.998 1.00 90.56 89 GLY A CA 1
ATOM 699 C C . GLY A 1 89 ? -7.168 8.794 7.054 1.00 90.56 89 GLY A C 1
ATOM 700 O O . GLY A 1 89 ? -6.668 7.960 7.805 1.00 90.56 89 GLY A O 1
ATOM 701 N N . ASP A 1 90 ? -8.239 8.539 6.300 1.00 88.75 90 ASP A N 1
ATOM 702 C CA . ASP A 1 90 ? -9.035 7.303 6.423 1.00 88.75 90 ASP A CA 1
ATOM 703 C C . ASP A 1 90 ? -9.108 6.484 5.123 1.00 88.75 90 ASP A C 1
ATOM 705 O O . ASP A 1 90 ? -9.830 5.492 5.034 1.00 88.75 90 ASP A O 1
ATOM 709 N N . VAL A 1 91 ? -8.342 6.884 4.103 1.00 90.44 91 VAL A N 1
ATOM 710 C CA . VAL A 1 91 ? -8.292 6.187 2.814 1.00 90.44 91 VAL A CA 1
ATOM 711 C C . VAL A 1 91 ? -7.329 5.007 2.900 1.00 90.44 91 VAL A C 1
ATOM 713 O O . VAL A 1 91 ? -6.130 5.185 3.103 1.00 90.44 91 VAL A O 1
ATOM 716 N N . ILE A 1 92 ? -7.854 3.806 2.667 1.00 91.06 92 ILE A N 1
ATOM 717 C CA . ILE A 1 92 ? -7.087 2.563 2.534 1.00 91.06 92 ILE A CA 1
ATOM 718 C C . ILE A 1 92 ? -7.404 1.874 1.209 1.00 91.06 92 ILE A C 1
ATOM 720 O O . ILE A 1 92 ? -8.461 2.103 0.617 1.00 91.06 92 ILE A O 1
ATOM 724 N N . ARG A 1 93 ? -6.479 1.046 0.714 1.00 91.56 93 ARG A N 1
ATOM 725 C CA . ARG A 1 93 ? -6.621 0.376 -0.588 1.00 91.56 93 ARG A CA 1
ATOM 726 C C . ARG A 1 93 ? -6.696 -1.134 -0.427 1.00 91.56 93 ARG A C 1
ATOM 728 O O . ARG A 1 93 ? -5.931 -1.725 0.327 1.00 91.56 93 ARG A O 1
ATOM 735 N N . VAL A 1 94 ? -7.578 -1.769 -1.195 1.00 87.56 94 VAL A N 1
ATOM 736 C CA . VAL A 1 94 ? -7.649 -3.234 -1.266 1.00 87.56 94 VAL A CA 1
ATOM 737 C C . VAL A 1 94 ? -6.287 -3.797 -1.670 1.00 87.56 94 VAL A C 1
ATOM 739 O O . VAL A 1 94 ? -5.641 -3.303 -2.593 1.00 87.56 94 VAL A O 1
ATOM 742 N N . GLY A 1 95 ? -5.848 -4.833 -0.959 1.00 83.75 95 GLY A N 1
ATOM 743 C CA . GLY A 1 95 ? -4.553 -5.474 -1.158 1.00 83.75 95 GLY A CA 1
ATOM 744 C C . GLY A 1 95 ? -3.383 -4.810 -0.431 1.00 83.75 95 GLY A C 1
ATOM 745 O O . GLY A 1 95 ? -2.314 -5.417 -0.393 1.00 83.75 95 GLY A O 1
ATOM 746 N N . GLN A 1 96 ? -3.572 -3.633 0.173 1.00 87.94 96 GLN A N 1
ATOM 747 C CA . GLN A 1 96 ? -2.595 -3.043 1.088 1.00 87.94 96 GLN A CA 1
ATOM 748 C C . GLN A 1 96 ? -2.431 -3.940 2.322 1.00 87.94 96 GLN A C 1
ATOM 750 O O . GLN A 1 96 ? -3.409 -4.476 2.844 1.00 87.94 96 GLN A O 1
ATOM 755 N N . VAL A 1 97 ? -1.194 -4.108 2.782 1.00 88.50 97 VAL A N 1
ATOM 756 C CA . VAL A 1 97 ? -0.875 -4.848 4.007 1.00 88.50 97 VAL A CA 1
ATOM 757 C C . VAL A 1 97 ? -0.700 -3.848 5.142 1.00 88.50 97 VAL A C 1
ATOM 759 O O . VAL A 1 97 ? 0.007 -2.856 4.982 1.00 88.50 97 VAL A O 1
ATOM 762 N N . LEU A 1 98 ? -1.374 -4.100 6.260 1.00 90.25 98 LEU A N 1
ATOM 763 C CA . LEU A 1 98 ? -1.264 -3.351 7.500 1.00 90.25 98 LEU A CA 1
ATOM 764 C C . LEU A 1 98 ? -0.473 -4.155 8.522 1.00 90.25 98 LEU A C 1
ATOM 766 O O . LEU A 1 98 ? -0.780 -5.319 8.771 1.00 90.25 98 LEU A O 1
ATOM 770 N N . GLN A 1 99 ? 0.477 -3.506 9.175 1.00 91.81 99 GLN A N 1
ATOM 771 C CA . GLN A 1 99 ? 1.083 -3.976 10.403 1.00 91.81 99 GLN A CA 1
ATOM 772 C C . GLN A 1 99 ? 0.122 -3.708 11.568 1.00 91.81 99 GLN A C 1
ATOM 774 O O . GLN A 1 99 ? -0.201 -2.564 11.888 1.00 91.81 99 GLN A O 1
ATOM 779 N N . ILE A 1 100 ? -0.357 -4.777 12.190 1.00 92.81 100 ILE A N 1
ATOM 780 C CA . ILE A 1 100 ? -1.220 -4.760 13.365 1.00 92.81 100 ILE A CA 1
ATOM 781 C C . ILE A 1 100 ? -0.333 -4.635 14.613 1.00 92.81 100 ILE A C 1
ATOM 783 O O . ILE A 1 100 ? 0.390 -5.581 14.945 1.00 92.81 100 ILE A O 1
ATOM 787 N N . PRO A 1 101 ? -0.343 -3.490 15.318 1.00 90.19 101 PRO A N 1
ATOM 788 C CA . PRO A 1 101 ? 0.421 -3.350 16.551 1.00 90.19 101 PRO A CA 1
ATOM 789 C C . PRO A 1 101 ? -0.122 -4.309 17.618 1.00 90.19 101 PRO A C 1
ATOM 791 O O . PRO A 1 101 ? -1.328 -4.508 17.726 1.00 90.19 101 PRO A O 1
ATOM 794 N N . ARG A 1 102 ? 0.763 -4.903 18.422 1.00 81.12 102 ARG A N 1
ATOM 795 C CA . ARG A 1 102 ? 0.358 -5.571 19.667 1.00 81.12 102 ARG A CA 1
ATOM 796 C C . ARG A 1 102 ? 0.352 -4.521 20.776 1.00 81.12 102 ARG A C 1
ATOM 798 O O . ARG A 1 102 ? 1.295 -3.735 20.849 1.00 81.12 102 ARG A O 1
ATOM 805 N N . SER A 1 103 ? -0.726 -4.470 21.555 1.00 61.69 103 SER A N 1
ATOM 806 C CA . SER A 1 103 ? -0.825 -3.640 22.762 1.00 61.69 103 SER A CA 1
ATOM 807 C C . SER A 1 103 ? 0.119 -4.120 23.857 1.00 61.69 103 SER A C 1
ATOM 809 O O . SER A 1 103 ? 0.395 -5.342 23.896 1.00 61.69 103 SER A O 1
#

Foldseek 3Di:
DDPDDDPVRVVLCPDPVSVVVVVVVVVVVVVVVCCVVPQPPDPSNVVVVVVDDPPVQKDFAAPPDWLVVVCVVLVHDSVVQCVQAVNDDTDDDHRDMTGHDDD

Sequence (103 aa):
MALSPTPDEERRLRDPVHQSGLSQAIFSGLREHFERFPPPASLLAWQRDNQRSPSGNEYRIQSGDTLSAIAVRHGVPVNQLKQANDINGDVIRVGQVLQIPRS

Radius of gyration: 20.76 Å; chains: 1; bounding box: 37×33×58 Å